Protein AF-A0A9P8Z551-F1 (afdb_monomer_lite)

Radius of gyration: 15.58 Å; chains: 1; bounding box: 35×30×47 Å

Sequence (117 aa):
MSLGVDARTSFITFWLPAMYWHKHVALRFLSQAPLSVSPSPDVVTRTFMIFRGIPDSETSQWTRRSDPEEWKDAVGVDTARAADPKLFRVLEWGGMEVTACHVRARITAVVARLLVA

pLDDT: mean 72.1, std 15.17, range [28.22, 87.56]

Secondary structure (DSSP, 8-state):
-PPPHHHHHHIIIIIHHHHHT-SEEEEEEEEPPPP--SSPPSEEEEEEEEEEEE-GGGGGGSPPPS-TTTHHHHHT--HHHHH-TTS-EEEEEEEEE---TT--S----EEE-----

Structure (mmCIF, N/CA/C/O backbone):
data_AF-A0A9P8Z551-F1
#
_entry.id   AF-A0A9P8Z551-F1
#
loop_
_atom_site.group_PDB
_atom_site.id
_atom_site.type_symbol
_atom_site.label_atom_id
_atom_site.label_alt_id
_atom_site.label_comp_id
_atom_site.label_asym_id
_atom_site.label_entity_id
_atom_site.label_seq_id
_atom_site.pdbx_PDB_ins_code
_atom_site.Cartn_x
_atom_site.Cartn_y
_atom_site.Cartn_z
_atom_site.occupancy
_atom_site.B_iso_or_equiv
_atom_site.auth_seq_id
_atom_site.auth_comp_id
_atom_site.auth_asym_id
_atom_site.auth_atom_id
_atom_site.pdbx_PDB_model_num
ATOM 1 N N . MET A 1 1 ? -13.450 3.557 2.412 1.00 47.62 1 MET A N 1
ATOM 2 C CA . MET A 1 1 ? -12.380 3.718 3.417 1.00 47.62 1 MET A CA 1
ATOM 3 C C . MET A 1 1 ? -11.151 4.253 2.695 1.00 47.62 1 MET A C 1
ATOM 5 O O . MET A 1 1 ? -10.615 3.530 1.867 1.00 47.62 1 MET A O 1
ATOM 9 N N . SER A 1 2 ? -10.787 5.528 2.869 1.00 54.34 2 SER A N 1
ATOM 10 C CA . SER A 1 2 ? -9.564 6.057 2.247 1.00 54.34 2 SER A CA 1
ATOM 11 C C . SER A 1 2 ? -8.352 5.693 3.104 1.00 54.34 2 SER A C 1
ATOM 13 O O . SER A 1 2 ? -8.472 5.513 4.316 1.00 54.34 2 SER A O 1
ATOM 15 N N . LEU A 1 3 ? -7.194 5.543 2.463 1.00 60.69 3 LEU A N 1
ATOM 16 C CA . LEU A 1 3 ? -5.921 5.334 3.141 1.00 60.69 3 LEU A CA 1
ATOM 17 C C . LEU A 1 3 ? -5.725 6.455 4.185 1.00 60.69 3 LEU A C 1
ATOM 19 O O . LEU A 1 3 ? -5.936 7.632 3.870 1.00 60.69 3 LEU A O 1
ATOM 23 N N . GLY A 1 4 ? -5.383 6.102 5.431 1.00 66.50 4 GLY A N 1
ATOM 24 C CA . GLY A 1 4 ? -5.185 7.077 6.514 1.00 66.50 4 GLY A CA 1
ATOM 25 C C . GLY A 1 4 ? -4.222 8.199 6.101 1.00 66.50 4 GLY A C 1
ATOM 26 O O . GLY A 1 4 ? -3.392 8.005 5.212 1.00 66.50 4 GLY A O 1
ATOM 27 N N . VAL A 1 5 ? -4.349 9.392 6.695 1.00 72.75 5 VAL A N 1
ATOM 28 C CA . VAL A 1 5 ? -3.516 10.564 6.335 1.00 72.75 5 VAL A CA 1
ATOM 29 C C . VAL A 1 5 ? -2.024 10.223 6.387 1.00 72.75 5 VAL A C 1
ATOM 31 O O . VAL A 1 5 ? -1.305 10.558 5.447 1.00 72.75 5 VAL A O 1
ATOM 34 N N . ASP A 1 6 ? -1.591 9.470 7.397 1.00 69.12 6 ASP A N 1
ATOM 35 C CA . ASP A 1 6 ? -0.196 9.044 7.527 1.00 69.12 6 ASP A CA 1
ATOM 36 C C . ASP A 1 6 ? 0.220 8.098 6.407 1.00 69.12 6 ASP A C 1
ATOM 38 O O . ASP A 1 6 ? 1.223 8.338 5.753 1.00 69.12 6 ASP A O 1
ATOM 42 N N . ALA A 1 7 ? -0.581 7.082 6.089 1.00 69.81 7 ALA A N 1
ATOM 43 C CA . ALA A 1 7 ? -0.242 6.133 5.033 1.00 69.81 7 ALA A CA 1
ATOM 44 C C . ALA A 1 7 ? -0.248 6.774 3.628 1.00 69.81 7 ALA A C 1
ATOM 46 O O . ALA A 1 7 ? 0.593 6.430 2.796 1.00 69.81 7 ALA A O 1
ATOM 47 N N . ARG A 1 8 ? -1.124 7.760 3.369 1.00 74.81 8 ARG A N 1
ATOM 48 C CA . ARG A 1 8 ? -1.066 8.588 2.147 1.00 74.81 8 ARG A CA 1
ATOM 49 C C . ARG A 1 8 ? 0.199 9.433 2.104 1.00 74.81 8 ARG A C 1
ATOM 51 O O . ARG A 1 8 ? 0.877 9.454 1.082 1.00 74.81 8 ARG A O 1
ATOM 58 N N . THR A 1 9 ? 0.521 10.093 3.212 1.00 77.88 9 THR A N 1
ATOM 59 C CA . THR A 1 9 ? 1.726 10.919 3.334 1.00 77.88 9 THR A CA 1
ATOM 60 C C . THR A 1 9 ? 2.982 10.071 3.155 1.00 77.88 9 THR A C 1
ATOM 62 O O . THR A 1 9 ? 3.828 10.412 2.341 1.00 77.88 9 THR A O 1
ATOM 65 N N . SER A 1 10 ? 3.084 8.917 3.817 1.00 73.62 10 SER A N 1
ATOM 66 C CA . SER A 1 10 ? 4.204 7.986 3.660 1.00 73.62 10 SER A CA 1
ATOM 67 C C . SER A 1 10 ? 4.335 7.485 2.224 1.00 73.62 10 SER A C 1
ATOM 69 O O . SER A 1 10 ? 5.449 7.405 1.710 1.00 73.62 10 SER A O 1
ATOM 71 N N . PHE A 1 11 ? 3.215 7.207 1.550 1.00 78.62 11 PHE A N 1
ATOM 72 C CA . PHE A 1 11 ? 3.235 6.809 0.145 1.00 78.62 11 PHE A CA 1
ATOM 73 C C . PHE A 1 11 ? 3.804 7.895 -0.762 1.00 78.62 11 PHE A C 1
ATOM 75 O O . PHE A 1 11 ? 4.713 7.620 -1.545 1.00 78.62 11 PHE A O 1
ATOM 82 N N . ILE A 1 12 ? 3.309 9.123 -0.621 1.00 80.56 12 ILE A N 1
ATOM 83 C CA . ILE A 1 12 ? 3.747 10.271 -1.421 1.00 80.56 12 ILE A CA 1
ATOM 84 C C . ILE A 1 12 ? 5.209 10.626 -1.124 1.00 80.56 12 ILE A C 1
ATOM 86 O O . ILE A 1 12 ? 5.956 10.942 -2.043 1.00 80.56 12 ILE A O 1
ATOM 90 N N . THR A 1 13 ? 5.628 10.560 0.138 1.00 81.19 13 THR A N 1
ATOM 91 C CA . THR A 1 13 ? 6.962 11.003 0.558 1.00 81.19 13 THR A CA 1
ATOM 92 C C . THR A 1 13 ? 8.049 9.980 0.246 1.00 81.19 13 THR A C 1
ATOM 94 O O . THR A 1 13 ? 9.126 10.364 -0.199 1.00 81.19 13 THR A O 1
ATOM 97 N N . PHE A 1 14 ? 7.802 8.686 0.477 1.00 80.88 14 PHE A N 1
ATOM 98 C CA . PHE A 1 14 ? 8.875 7.684 0.457 1.00 80.88 14 PHE A CA 1
ATOM 99 C C . PHE A 1 14 ? 8.850 6.766 -0.762 1.00 80.88 14 PHE A C 1
ATOM 101 O O . PHE A 1 14 ? 9.910 6.413 -1.270 1.00 80.88 14 PHE A O 1
ATOM 108 N N . TRP A 1 15 ? 7.672 6.371 -1.250 1.00 83.81 15 TRP A N 1
ATOM 109 C CA . TRP A 1 15 ? 7.589 5.367 -2.319 1.00 83.81 15 TRP A CA 1
ATOM 110 C C . TRP A 1 15 ? 7.322 5.980 -3.687 1.00 83.81 15 TRP A C 1
ATOM 112 O O . TRP A 1 15 ? 7.908 5.539 -4.673 1.00 83.81 15 TRP A O 1
ATOM 122 N N . LEU A 1 16 ? 6.495 7.023 -3.755 1.00 84.44 16 LEU A N 1
ATOM 123 C CA . LEU A 1 16 ? 6.188 7.707 -5.007 1.00 84.44 16 LEU A CA 1
ATOM 124 C C . LEU A 1 16 ? 7.447 8.240 -5.721 1.00 84.44 16 LEU A C 1
ATOM 126 O O . LEU A 1 16 ? 7.556 8.000 -6.924 1.00 84.44 16 LEU A O 1
ATOM 130 N N . PRO A 1 17 ? 8.431 8.870 -5.040 1.00 86.06 17 PRO A N 1
ATOM 131 C CA . PRO A 1 17 ? 9.639 9.342 -5.712 1.00 86.06 17 PRO A CA 1
ATOM 132 C C . PRO A 1 17 ? 10.484 8.194 -6.271 1.00 86.06 17 PRO A C 1
ATOM 134 O O . PRO A 1 17 ? 11.048 8.334 -7.349 1.00 86.06 17 PRO A O 1
ATOM 137 N N . ALA A 1 18 ? 10.543 7.049 -5.583 1.00 82.94 18 ALA A N 1
ATOM 138 C CA . ALA A 1 18 ? 11.261 5.867 -6.063 1.00 82.94 18 ALA A CA 1
ATOM 139 C C . ALA A 1 18 ? 10.569 5.244 -7.289 1.00 82.94 18 ALA A C 1
ATOM 141 O O . ALA A 1 18 ? 11.218 4.901 -8.273 1.00 82.94 18 ALA A O 1
ATOM 142 N N . MET A 1 19 ? 9.234 5.168 -7.278 1.00 84.12 19 MET A N 1
ATOM 143 C CA . MET A 1 19 ? 8.449 4.674 -8.415 1.00 84.12 19 MET A CA 1
ATOM 144 C C . MET A 1 19 ? 8.514 5.597 -9.635 1.00 84.12 19 MET A C 1
ATOM 146 O O . MET A 1 19 ? 8.462 5.112 -10.763 1.00 84.12 19 MET A O 1
ATOM 150 N N . TYR A 1 20 ? 8.630 6.910 -9.419 1.00 83.88 20 TYR A N 1
ATOM 151 C CA . TYR A 1 20 ? 8.621 7.921 -10.479 1.00 83.88 20 TYR A CA 1
ATOM 152 C C . TYR A 1 20 ? 9.723 7.711 -11.528 1.00 83.88 20 TYR A C 1
ATOM 154 O O . TYR A 1 20 ? 9.520 7.990 -12.708 1.00 83.88 20 TYR A O 1
ATOM 162 N N . TRP A 1 21 ? 10.874 7.168 -11.126 1.00 81.56 21 TRP A N 1
ATOM 163 C CA . TRP A 1 21 ? 11.999 6.916 -12.031 1.00 81.56 21 TRP A CA 1
ATOM 164 C C . TRP A 1 21 ? 11.783 5.738 -12.987 1.00 81.56 21 TRP A C 1
ATOM 166 O O . TRP A 1 21 ? 12.575 5.533 -13.908 1.00 81.56 21 TRP A O 1
ATOM 176 N N . HIS A 1 22 ? 10.716 4.961 -12.802 1.00 81.19 22 HIS A N 1
ATOM 177 C CA . HIS A 1 22 ? 10.441 3.773 -13.593 1.00 81.19 22 HIS A CA 1
ATOM 178 C C . HIS A 1 22 ? 9.228 3.972 -14.499 1.00 81.19 22 HIS A C 1
ATOM 180 O O . HIS A 1 22 ? 8.121 4.262 -14.054 1.00 81.19 22 HIS A O 1
ATOM 186 N N . LYS A 1 23 ? 9.417 3.715 -15.796 1.00 82.75 23 LYS A N 1
ATOM 187 C CA . LYS A 1 23 ? 8.332 3.743 -16.789 1.00 82.75 23 LYS A CA 1
ATOM 188 C C . LYS A 1 23 ? 7.243 2.705 -16.496 1.00 82.75 23 LYS A C 1
ATOM 190 O O . LYS A 1 23 ? 6.060 2.953 -16.735 1.00 82.75 23 LYS A O 1
ATOM 195 N N . HIS A 1 24 ? 7.651 1.554 -15.972 1.00 81.50 24 HIS A N 1
ATOM 196 C CA . HIS A 1 24 ? 6.770 0.481 -15.546 1.00 81.50 24 HIS A CA 1
ATOM 197 C C . HIS A 1 24 ? 7.172 0.038 -14.140 1.00 81.50 24 HIS A C 1
ATOM 199 O O . HIS A 1 24 ? 8.342 -0.242 -13.879 1.00 81.50 24 HIS A O 1
ATOM 205 N N . VAL A 1 25 ? 6.193 -0.046 -13.241 1.00 84.19 25 VAL A N 1
ATOM 206 C CA . VAL A 1 25 ? 6.383 -0.520 -11.867 1.00 84.19 25 VAL A CA 1
ATOM 207 C C . VAL A 1 25 ? 5.519 -1.750 -11.658 1.00 84.19 25 VAL A C 1
ATOM 209 O O . VAL A 1 25 ? 4.331 -1.740 -11.977 1.00 84.19 25 VAL A O 1
ATOM 212 N N . ALA A 1 26 ? 6.127 -2.797 -11.116 1.00 83.56 26 ALA A N 1
ATOM 213 C CA . ALA A 1 26 ? 5.442 -3.980 -10.632 1.00 83.56 26 ALA A CA 1
ATOM 214 C C . ALA A 1 26 ? 5.191 -3.839 -9.129 1.00 83.56 26 ALA A C 1
ATOM 216 O O . ALA A 1 26 ? 6.140 -3.685 -8.361 1.00 83.56 26 ALA A O 1
ATOM 217 N N . LEU A 1 27 ? 3.927 -3.923 -8.713 1.00 83.00 27 LEU A N 1
ATOM 218 C CA . LEU A 1 27 ? 3.522 -3.874 -7.303 1.00 83.00 27 LEU A CA 1
ATOM 219 C C . LEU A 1 27 ? 3.006 -5.232 -6.836 1.00 83.00 27 LEU A C 1
ATOM 221 O O . LEU A 1 27 ? 2.289 -5.908 -7.575 1.00 83.00 27 LEU A O 1
ATOM 225 N N . ARG A 1 28 ? 3.302 -5.596 -5.587 1.00 81.31 28 ARG A N 1
ATOM 226 C CA . ARG A 1 28 ? 2.676 -6.734 -4.912 1.00 81.31 28 ARG A CA 1
ATOM 227 C C . ARG A 1 28 ? 2.394 -6.412 -3.453 1.00 81.31 28 ARG A C 1
ATOM 229 O O . ARG A 1 28 ? 3.279 -5.977 -2.722 1.00 81.31 28 ARG A O 1
ATOM 236 N N . PHE A 1 29 ? 1.179 -6.728 -3.029 1.00 82.62 29 PHE A N 1
ATOM 237 C CA . PHE A 1 29 ? 0.788 -6.698 -1.629 1.00 82.62 29 PHE A CA 1
ATOM 238 C C . PHE A 1 29 ? 1.049 -8.057 -0.980 1.00 82.62 29 PHE A C 1
ATOM 240 O O . PHE A 1 29 ? 0.806 -9.106 -1.584 1.00 82.62 29 PHE A O 1
ATOM 247 N N . LEU A 1 30 ? 1.601 -8.034 0.228 1.00 77.19 30 LEU A N 1
ATOM 248 C CA . LEU A 1 30 ? 1.898 -9.216 1.023 1.00 77.19 30 LEU A CA 1
ATOM 249 C C . LEU A 1 30 ? 0.928 -9.289 2.202 1.00 77.19 30 LEU A C 1
ATOM 251 O O . LEU A 1 30 ? 0.782 -8.320 2.947 1.00 77.19 30 LEU A O 1
ATOM 255 N N . SER A 1 31 ? 0.319 -10.458 2.396 1.00 71.50 31 SER A N 1
ATOM 256 C CA . SER A 1 31 ? -0.364 -10.797 3.643 1.00 71.50 31 SER A CA 1
ATOM 257 C C . SER A 1 31 ? 0.685 -10.961 4.743 1.00 71.50 31 SER A C 1
ATOM 259 O O . SER A 1 31 ? 1.595 -11.785 4.609 1.00 71.50 31 SER A O 1
ATOM 261 N N . GLN A 1 32 ? 0.590 -10.186 5.819 1.00 67.81 32 GLN A N 1
ATOM 262 C CA . GLN A 1 32 ? 1.515 -10.293 6.947 1.00 67.81 32 GLN A CA 1
ATOM 263 C C . GLN A 1 32 ? 0.952 -11.170 8.075 1.00 67.81 32 GLN A C 1
ATOM 265 O O . GLN A 1 32 ? -0.251 -11.403 8.162 1.00 67.81 32 GLN A O 1
ATOM 270 N N . ALA A 1 33 ? 1.842 -11.664 8.941 1.00 66.19 33 ALA A N 1
ATOM 271 C CA . ALA A 1 33 ? 1.482 -12.480 10.099 1.00 66.19 33 ALA A CA 1
ATOM 272 C C . ALA A 1 33 ? 0.678 -11.680 11.154 1.00 66.19 33 ALA A C 1
ATOM 274 O O . ALA A 1 33 ? 0.813 -10.447 11.211 1.00 66.19 33 ALA A O 1
ATOM 275 N N . PRO A 1 34 ? -0.120 -12.361 12.007 1.00 65.12 34 PRO A N 1
ATOM 276 C CA . PRO A 1 34 ? -0.939 -11.719 13.033 1.00 65.12 34 PRO A CA 1
ATOM 277 C C . PRO A 1 34 ? -0.099 -10.848 13.973 1.00 65.12 34 PRO A C 1
ATOM 279 O O . PRO A 1 34 ? 0.958 -11.266 14.445 1.00 65.12 34 PRO A O 1
ATOM 282 N N . LEU A 1 35 ? -0.575 -9.636 14.254 1.00 67.38 35 LEU A N 1
ATOM 283 C CA . LEU A 1 35 ? 0.033 -8.736 15.229 1.00 67.38 35 LEU A CA 1
ATOM 284 C C . LEU A 1 35 ? -0.645 -8.926 16.590 1.00 67.38 35 LEU A C 1
ATOM 286 O O . LEU A 1 35 ? -1.865 -8.825 16.684 1.00 67.38 35 LEU A O 1
ATOM 290 N N . SER A 1 36 ? 0.143 -9.157 17.640 1.00 68.44 36 SER A N 1
ATOM 291 C CA . SER A 1 36 ? -0.347 -9.194 19.021 1.00 68.44 36 SER A CA 1
ATOM 292 C C . SER A 1 36 ? -0.043 -7.860 19.702 1.00 68.44 36 SER A C 1
ATOM 294 O O . SER A 1 36 ? 1.107 -7.590 20.040 1.00 68.44 36 SER A O 1
ATOM 296 N N . VAL A 1 37 ? -1.065 -7.024 19.895 1.00 72.44 37 VAL A N 1
ATOM 297 C CA . VAL A 1 37 ? -0.984 -5.758 20.650 1.00 72.44 37 VAL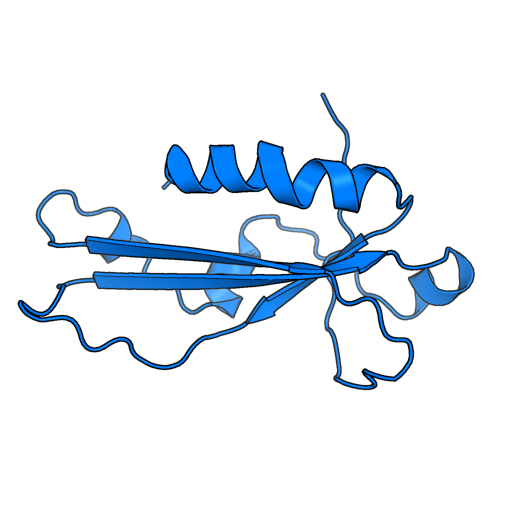 A CA 1
ATOM 298 C C . VAL A 1 37 ? -1.829 -5.891 21.918 1.00 72.44 37 VAL A C 1
ATOM 300 O O . VAL A 1 37 ? -2.844 -6.582 21.897 1.00 72.44 37 VAL A O 1
ATOM 303 N N . SER A 1 38 ? -1.415 -5.258 23.021 1.00 76.88 38 SER A N 1
ATOM 304 C CA . SER A 1 38 ? -2.205 -5.170 24.256 1.00 76.88 38 SER A CA 1
ATOM 305 C C . SER A 1 38 ? -2.497 -3.700 24.590 1.00 76.88 38 SER A C 1
ATOM 307 O O . SER A 1 38 ? -1.543 -2.922 24.663 1.00 76.88 38 SER A O 1
ATOM 309 N N . PRO A 1 39 ? -3.769 -3.302 24.798 1.00 80.62 39 PRO A N 1
ATOM 310 C CA . PRO A 1 39 ? -4.981 -4.122 24.673 1.00 80.62 39 PRO A CA 1
ATOM 311 C C . PRO A 1 39 ? -5.212 -4.610 23.232 1.00 80.62 39 PRO A C 1
ATOM 313 O O . PRO A 1 39 ? -4.747 -3.984 22.280 1.00 80.62 39 PRO A O 1
ATOM 316 N N . SER A 1 40 ? -5.901 -5.748 23.081 1.00 83.69 40 SER A N 1
ATOM 317 C CA . SER A 1 40 ? -6.130 -6.349 21.761 1.00 83.69 40 SER A CA 1
ATOM 318 C C . SER A 1 40 ? -7.031 -5.452 20.914 1.00 83.69 40 SER A C 1
ATOM 320 O O . SER A 1 40 ? -8.127 -5.115 21.363 1.00 83.69 40 SER A O 1
ATOM 322 N N . PRO A 1 41 ? -6.617 -5.082 19.693 1.00 83.44 41 PRO A N 1
ATOM 323 C CA . PRO A 1 41 ? -7.476 -4.369 18.764 1.00 83.44 41 PRO A CA 1
ATOM 324 C C . PRO A 1 41 ? -8.607 -5.260 18.260 1.00 83.44 41 PRO A C 1
ATOM 326 O O . PRO A 1 41 ? -8.437 -6.467 18.077 1.00 83.44 41 PRO A O 1
ATOM 329 N N . ASP A 1 42 ? -9.751 -4.641 17.985 1.00 84.62 42 ASP A N 1
ATOM 330 C CA . ASP A 1 42 ? -10.899 -5.304 17.373 1.00 84.62 42 ASP A CA 1
ATOM 331 C C . ASP A 1 42 ? -10.616 -5.634 15.904 1.00 84.62 42 ASP A C 1
ATOM 333 O O . ASP A 1 42 ? -11.065 -6.661 15.388 1.00 84.62 42 ASP A O 1
ATOM 337 N N . VAL A 1 43 ? -9.876 -4.754 15.219 1.00 83.44 43 VAL A N 1
ATOM 338 C CA . VAL A 1 43 ? -9.538 -4.885 13.798 1.00 83.44 43 VAL A CA 1
ATOM 339 C C . VAL A 1 43 ? -8.081 -4.506 13.576 1.00 83.44 43 VAL A C 1
ATOM 341 O O . VAL A 1 43 ? -7.659 -3.396 13.903 1.00 83.4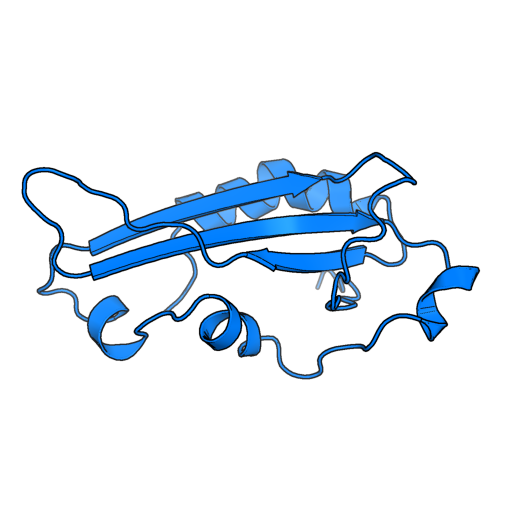4 43 VAL A 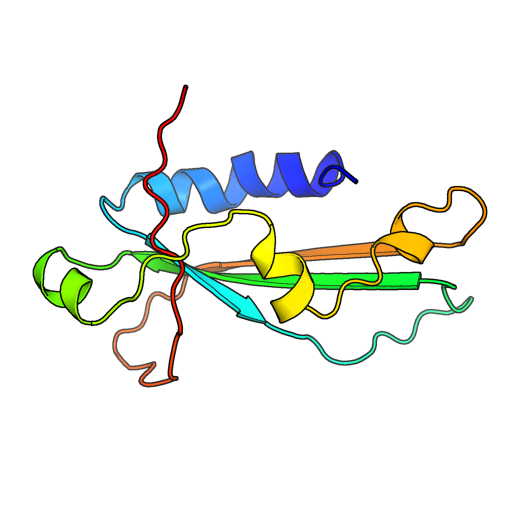O 1
ATOM 344 N N . VAL A 1 44 ? -7.328 -5.408 12.950 1.00 82.19 44 VAL A N 1
ATOM 345 C CA . VAL A 1 44 ? -5.971 -5.141 12.467 1.00 82.19 44 VAL A CA 1
ATOM 346 C C . VAL A 1 44 ? -5.988 -5.194 10.950 1.00 82.19 44 VAL A C 1
ATOM 348 O O . VAL A 1 44 ? -6.336 -6.212 10.363 1.00 82.19 44 VAL A O 1
ATOM 351 N N . THR A 1 45 ? -5.608 -4.095 10.307 1.00 81.25 45 THR A N 1
ATOM 352 C CA . THR A 1 45 ? -5.359 -4.047 8.866 1.00 81.25 45 THR A CA 1
ATOM 353 C C . THR A 1 45 ? -3.883 -3.781 8.653 1.00 81.25 45 THR A C 1
ATOM 355 O O . THR A 1 45 ? -3.378 -2.730 9.038 1.00 81.25 45 THR A O 1
ATOM 358 N N . ARG A 1 46 ? -3.180 -4.734 8.048 1.00 80.06 46 ARG A N 1
ATOM 359 C CA . ARG A 1 46 ? -1.733 -4.663 7.877 1.00 80.06 46 ARG A CA 1
ATOM 360 C C . ARG A 1 46 ? -1.383 -4.909 6.427 1.00 80.06 46 ARG A C 1
ATOM 362 O O . ARG A 1 46 ? -1.530 -6.017 5.926 1.00 80.06 46 ARG A O 1
ATOM 369 N N . THR A 1 47 ? -0.948 -3.850 5.761 1.00 79.31 47 THR A N 1
ATOM 370 C CA . THR A 1 47 ? -0.640 -3.882 4.336 1.00 79.31 47 THR A CA 1
ATOM 371 C C . THR A 1 47 ? 0.839 -3.628 4.132 1.00 79.31 47 THR A C 1
ATOM 373 O O . THR A 1 47 ? 1.358 -2.589 4.535 1.00 79.31 47 THR A O 1
ATOM 376 N N . PHE A 1 48 ? 1.513 -4.568 3.473 1.00 83.50 48 PHE A N 1
ATOM 377 C CA . PHE A 1 48 ? 2.904 -4.396 3.083 1.00 83.50 48 PHE A CA 1
ATOM 378 C C . PHE A 1 48 ? 3.045 -4.503 1.572 1.00 83.50 48 PHE A C 1
ATOM 380 O O . PHE A 1 48 ? 2.689 -5.518 0.974 1.00 83.50 48 PHE A O 1
ATOM 387 N N . MET A 1 49 ? 3.556 -3.442 0.960 1.00 85.06 49 MET A N 1
ATOM 388 C CA . MET A 1 49 ? 3.703 -3.320 -0.482 1.00 85.06 49 MET A CA 1
ATOM 389 C C . MET A 1 49 ? 5.169 -3.469 -0.875 1.00 85.06 49 MET A C 1
ATOM 391 O O . MET A 1 49 ? 6.005 -2.647 -0.517 1.00 85.06 49 MET A O 1
ATOM 395 N N . ILE A 1 50 ? 5.488 -4.474 -1.678 1.00 86.50 50 ILE A N 1
ATOM 396 C CA . ILE A 1 50 ? 6.776 -4.510 -2.370 1.00 86.50 50 ILE A CA 1
ATOM 397 C C . ILE A 1 50 ? 6.612 -3.981 -3.786 1.00 86.50 50 ILE A C 1
ATOM 399 O O . ILE A 1 50 ? 5.589 -4.227 -4.436 1.00 86.50 50 ILE A O 1
ATOM 403 N N . PHE A 1 51 ? 7.622 -3.268 -4.269 1.00 86.88 51 PHE A N 1
ATOM 404 C CA . PHE A 1 51 ? 7.623 -2.748 -5.627 1.00 86.88 51 PHE A CA 1
ATOM 405 C C . PHE A 1 51 ? 8.983 -2.885 -6.297 1.00 86.88 51 PHE A C 1
ATOM 407 O O . PHE A 1 51 ? 10.015 -2.920 -5.629 1.00 86.88 51 PHE A O 1
ATOM 414 N N . ARG A 1 52 ? 8.977 -2.972 -7.629 1.00 86.31 52 ARG A N 1
ATOM 415 C CA . ARG A 1 52 ? 10.191 -2.862 -8.443 1.00 86.31 52 ARG A CA 1
ATOM 416 C C . ARG A 1 52 ? 9.912 -2.159 -9.762 1.00 86.31 52 ARG A C 1
ATOM 418 O O . ARG A 1 52 ? 8.840 -2.345 -10.342 1.00 86.31 52 ARG A O 1
ATOM 425 N N . GLY A 1 53 ? 10.902 -1.434 -10.270 1.00 84.44 53 GLY A N 1
ATOM 426 C CA . GLY A 1 53 ? 10.932 -1.045 -11.674 1.00 84.44 53 GLY A CA 1
ATOM 427 C C . GLY A 1 53 ? 11.086 -2.264 -12.581 1.00 84.44 53 GLY A C 1
ATOM 428 O O . GLY A 1 53 ? 11.876 -3.163 -12.290 1.00 84.44 53 GLY A O 1
ATOM 429 N N . ILE A 1 54 ? 10.331 -2.308 -13.677 1.00 84.69 54 ILE A N 1
ATOM 430 C CA . ILE A 1 54 ? 10.473 -3.337 -14.713 1.00 84.69 54 ILE A CA 1
ATOM 431 C C . ILE A 1 54 ? 10.872 -2.689 -16.046 1.00 84.69 54 ILE A C 1
ATOM 433 O O . ILE A 1 54 ? 10.339 -1.632 -16.393 1.00 84.69 54 ILE A O 1
ATOM 437 N N . PRO A 1 55 ? 11.815 -3.285 -16.796 1.00 83.25 55 PRO A N 1
ATOM 438 C CA . PRO A 1 55 ? 12.143 -2.823 -18.138 1.00 83.25 55 PRO A CA 1
ATOM 439 C C . PRO A 1 55 ? 11.027 -3.189 -19.128 1.00 83.25 55 PRO A C 1
ATOM 441 O O . PRO A 1 55 ? 10.314 -4.179 -18.947 1.00 83.25 55 PRO A O 1
ATOM 444 N N . ASP A 1 56 ? 10.921 -2.430 -20.222 1.00 83.75 56 ASP A N 1
ATOM 445 C CA . ASP A 1 56 ? 9.924 -2.654 -21.282 1.00 83.75 56 ASP A CA 1
ATOM 446 C C . ASP A 1 56 ? 9.929 -4.108 -21.791 1.00 83.75 56 ASP A C 1
ATOM 448 O O . ASP A 1 56 ? 8.866 -4.698 -21.985 1.00 83.75 56 ASP A O 1
ATOM 452 N N . SER A 1 57 ? 11.117 -4.708 -21.928 1.00 82.56 57 SER A N 1
ATOM 453 C CA . SER A 1 57 ? 11.322 -6.083 -22.403 1.00 82.56 57 SER A CA 1
ATOM 454 C C . SER A 1 57 ? 10.663 -7.152 -21.528 1.00 82.56 57 SER A C 1
ATOM 456 O O . SER A 1 57 ? 10.299 -8.213 -22.032 1.00 82.56 57 SER A O 1
ATOM 458 N N . GLU A 1 58 ? 10.493 -6.890 -20.232 1.00 78.94 58 GLU A N 1
ATOM 459 C CA . GLU A 1 58 ? 9.880 -7.837 -19.301 1.00 78.94 58 GLU A CA 1
ATOM 460 C C . GLU A 1 58 ? 8.372 -7.641 -19.172 1.00 78.94 58 GLU A C 1
ATOM 462 O O . GLU A 1 58 ? 7.703 -8.537 -18.672 1.00 78.94 58 GLU A O 1
ATOM 467 N N . THR A 1 59 ? 7.814 -6.524 -19.649 1.00 77.69 59 THR A N 1
ATOM 468 C CA . THR A 1 59 ? 6.405 -6.135 -19.431 1.00 77.69 59 THR A CA 1
ATOM 469 C C . THR A 1 59 ? 5.402 -7.209 -19.867 1.00 77.69 59 THR A C 1
ATOM 471 O O . THR A 1 59 ? 4.373 -7.376 -19.220 1.00 77.69 59 THR A O 1
ATOM 474 N N . SER A 1 60 ? 5.709 -7.987 -20.910 1.00 78.62 60 SER A N 1
ATOM 475 C CA . SER A 1 60 ? 4.860 -9.088 -21.396 1.00 78.62 60 SER A CA 1
ATOM 476 C C . SER A 1 60 ? 4.723 -10.260 -20.415 1.00 78.62 60 SER A C 1
ATOM 478 O O . SER A 1 60 ? 3.774 -11.033 -20.516 1.00 78.62 60 SER A O 1
ATOM 480 N N . GLN A 1 61 ? 5.643 -10.389 -19.456 1.00 77.75 61 GLN A N 1
ATOM 481 C CA . GLN A 1 61 ? 5.625 -11.421 -18.414 1.00 77.75 61 GLN A CA 1
ATOM 482 C C . GLN A 1 61 ? 4.732 -11.035 -17.226 1.00 77.75 61 GLN A C 1
ATOM 484 O O . GLN A 1 61 ? 4.544 -11.832 -16.306 1.00 77.75 61 GLN A O 1
ATOM 489 N N . TRP A 1 62 ? 4.181 -9.817 -17.234 1.00 73.44 62 TRP A N 1
ATOM 490 C CA . TRP A 1 62 ? 3.417 -9.248 -16.133 1.00 73.44 62 TRP A CA 1
ATOM 491 C C . TRP A 1 62 ? 1.977 -8.964 -16.552 1.00 73.44 62 TRP A C 1
ATOM 493 O O . TRP A 1 62 ? 1.707 -8.381 -17.600 1.00 73.44 62 TRP A O 1
ATOM 503 N N . THR A 1 63 ? 1.024 -9.347 -15.706 1.00 71.19 63 THR A N 1
ATOM 504 C CA . THR A 1 63 ? -0.396 -9.080 -15.949 1.00 71.19 63 THR A CA 1
ATOM 505 C C . THR A 1 63 ? -0.767 -7.718 -15.383 1.00 71.19 63 THR A C 1
ATOM 507 O O . THR A 1 63 ? -0.560 -7.446 -14.206 1.00 71.19 63 THR A O 1
ATOM 510 N N . ARG A 1 64 ? -1.364 -6.847 -16.195 1.00 69.31 64 ARG A N 1
ATOM 511 C CA . ARG A 1 64 ? -1.967 -5.622 -15.672 1.00 69.31 64 ARG A CA 1
ATOM 512 C C . ARG A 1 64 ? -3.268 -5.973 -14.955 1.00 69.31 64 ARG A C 1
ATOM 514 O O . ARG A 1 64 ? -4.169 -6.536 -15.566 1.00 69.31 64 ARG A O 1
ATOM 521 N N . ARG A 1 65 ? -3.369 -5.611 -13.679 1.00 66.69 65 ARG A N 1
ATOM 522 C CA . ARG A 1 65 ? -4.636 -5.648 -12.943 1.00 66.69 65 ARG A CA 1
ATOM 523 C C . ARG A 1 65 ? -5.472 -4.430 -13.332 1.00 66.69 65 ARG A C 1
ATOM 525 O O . ARG A 1 65 ? -4.934 -3.327 -13.448 1.00 66.69 65 ARG A O 1
ATOM 532 N N . SER A 1 66 ? -6.747 -4.658 -13.617 1.00 59.72 66 SER A N 1
ATOM 533 C CA . SER A 1 66 ? -7.679 -3.650 -14.132 1.00 59.72 66 SER A CA 1
ATOM 534 C C . SER A 1 66 ? -8.329 -2.823 -13.029 1.00 59.72 66 SER A C 1
ATOM 536 O O . SER A 1 66 ? -8.609 -1.650 -13.266 1.00 59.72 66 SER A O 1
ATOM 538 N N . ASP A 1 67 ? -8.535 -3.406 -11.847 1.00 71.25 67 ASP A N 1
ATOM 539 C CA . ASP A 1 67 ? -9.225 -2.750 -10.741 1.00 71.25 67 ASP A CA 1
ATOM 540 C C . ASP A 1 67 ? -8.241 -2.320 -9.627 1.00 71.25 67 ASP A C 1
ATOM 542 O O . ASP A 1 67 ? -7.553 -3.161 -9.035 1.00 71.25 67 ASP A O 1
ATOM 546 N N . PRO A 1 68 ? -8.152 -1.008 -9.325 1.00 66.31 68 PRO A N 1
ATOM 547 C CA . PRO A 1 68 ? -7.378 -0.472 -8.210 1.00 66.31 68 PRO A CA 1
ATOM 548 C C . PRO A 1 68 ? -7.830 -0.926 -6.817 1.00 66.31 68 PRO A C 1
ATOM 550 O O . PRO A 1 68 ? -7.114 -0.637 -5.863 1.00 66.31 68 PRO A O 1
ATOM 553 N N . GLU A 1 69 ? -8.986 -1.573 -6.652 1.00 69.19 69 GLU A N 1
ATOM 554 C CA . GLU A 1 69 ? -9.486 -2.032 -5.349 1.00 69.19 69 GLU A CA 1
ATOM 555 C C . GLU A 1 69 ? -9.073 -3.467 -4.982 1.00 69.19 69 GLU A C 1
ATOM 557 O O . GLU A 1 69 ? -9.094 -3.818 -3.800 1.00 69.19 69 GLU A O 1
ATOM 562 N N . GLU A 1 70 ? -8.609 -4.268 -5.947 1.00 70.19 70 GLU A N 1
ATOM 563 C CA . GLU A 1 70 ? -8.286 -5.699 -5.772 1.00 70.19 70 GLU A CA 1
ATOM 564 C C . GLU A 1 70 ? -7.183 -5.987 -4.733 1.00 70.19 70 GLU A C 1
ATOM 566 O O . GLU A 1 70 ? -7.012 -7.122 -4.281 1.00 70.19 70 GLU A O 1
ATOM 571 N N . TRP A 1 71 ? -6.410 -4.981 -4.315 1.00 72.81 71 TRP A N 1
ATOM 572 C CA . TRP A 1 71 ? -5.401 -5.161 -3.266 1.00 72.81 71 TRP A CA 1
ATOM 573 C C . TRP A 1 71 ? -6.011 -5.511 -1.906 1.00 72.81 71 TRP A C 1
ATOM 575 O O . TRP A 1 71 ? -5.349 -6.166 -1.100 1.00 72.81 71 TRP A O 1
ATOM 585 N N . LYS A 1 72 ? -7.259 -5.095 -1.646 1.00 73.62 72 LYS A N 1
ATOM 586 C CA . LYS A 1 72 ? -7.956 -5.367 -0.381 1.00 73.62 72 LYS A CA 1
ATOM 587 C C . LYS A 1 72 ? -8.140 -6.871 -0.185 1.00 73.62 72 LYS A C 1
ATOM 589 O O . LYS A 1 72 ? -7.866 -7.379 0.902 1.00 73.62 72 LYS A O 1
ATOM 594 N N . ASP A 1 73 ? -8.497 -7.576 -1.256 1.00 71.88 73 ASP A N 1
ATOM 595 C CA . ASP A 1 73 ? -8.669 -9.031 -1.256 1.00 71.88 73 ASP A CA 1
ATOM 596 C C . ASP A 1 73 ? -7.328 -9.751 -1.101 1.00 71.88 73 ASP A C 1
ATOM 598 O O . ASP A 1 73 ? -7.221 -10.725 -0.360 1.00 71.88 73 ASP A O 1
ATOM 602 N N . ALA A 1 74 ? -6.270 -9.237 -1.740 1.00 69.56 74 ALA A N 1
ATOM 603 C CA . ALA A 1 74 ? -4.926 -9.806 -1.632 1.00 69.56 74 ALA A CA 1
ATOM 604 C C . ALA A 1 74 ? -4.350 -9.741 -0.203 1.00 69.56 74 ALA A C 1
ATOM 606 O O . ALA A 1 74 ? -3.524 -10.575 0.168 1.00 69.56 74 ALA A O 1
ATOM 607 N N . VAL A 1 75 ? -4.767 -8.748 0.586 1.00 72.25 75 VAL A N 1
ATOM 608 C CA . VAL A 1 75 ? -4.326 -8.540 1.975 1.00 72.25 75 VAL A CA 1
ATOM 609 C C . VAL A 1 75 ? -5.317 -9.133 2.988 1.00 72.25 75 VAL A C 1
ATOM 611 O O . VAL A 1 75 ? -4.952 -9.344 4.142 1.00 72.25 75 VAL A O 1
ATOM 614 N N . GLY A 1 76 ? -6.547 -9.446 2.567 1.00 74.56 76 GLY A N 1
ATOM 615 C CA . GLY A 1 76 ? -7.604 -9.949 3.447 1.00 74.56 76 GLY A CA 1
ATOM 616 C C . GLY A 1 76 ? -8.196 -8.863 4.347 1.00 74.56 76 GLY A C 1
ATOM 617 O O . GLY A 1 76 ? -8.463 -9.107 5.522 1.00 74.56 76 GLY A O 1
ATOM 618 N N . VAL A 1 77 ? -8.358 -7.642 3.827 1.00 76.25 77 VAL A N 1
ATOM 619 C CA . VAL A 1 77 ? -8.901 -6.516 4.599 1.00 76.25 77 VAL A CA 1
ATOM 620 C C . VAL A 1 77 ? -10.399 -6.706 4.840 1.00 76.25 77 VAL A C 1
ATOM 622 O O . VAL A 1 77 ? -11.193 -6.678 3.901 1.00 76.25 77 VAL A O 1
ATOM 625 N N . ASP A 1 78 ? -10.809 -6.803 6.107 1.00 79.50 78 ASP A N 1
ATOM 626 C CA . ASP A 1 78 ? -12.222 -6.737 6.497 1.00 79.50 78 ASP A CA 1
ATOM 627 C C . ASP A 1 78 ? -12.726 -5.292 6.385 1.00 79.50 78 ASP A C 1
ATOM 629 O O . ASP A 1 78 ? -12.693 -4.508 7.334 1.00 79.50 78 ASP A O 1
ATOM 633 N N . THR A 1 79 ? -13.152 -4.918 5.180 1.00 78.06 79 THR A N 1
ATOM 634 C CA . THR A 1 79 ? -13.569 -3.546 4.856 1.00 78.06 79 THR A CA 1
ATOM 635 C C . THR A 1 79 ? -14.755 -3.055 5.685 1.00 78.06 79 THR A C 1
ATOM 637 O O . THR A 1 79 ? -14.829 -1.858 5.973 1.00 78.06 79 THR A O 1
ATOM 640 N N . ALA A 1 80 ? -15.654 -3.953 6.098 1.00 81.56 80 ALA A N 1
ATOM 641 C CA . ALA A 1 80 ? -16.837 -3.612 6.879 1.00 81.56 80 ALA A CA 1
ATOM 642 C C . ALA A 1 80 ? -16.451 -3.221 8.308 1.00 81.56 80 ALA A C 1
ATOM 644 O O . ALA A 1 80 ? -16.796 -2.130 8.766 1.00 81.56 80 ALA A O 1
ATOM 645 N N . ARG A 1 81 ? -15.669 -4.065 8.992 1.00 80.94 81 ARG A N 1
ATOM 646 C CA . ARG A 1 81 ? -15.212 -3.777 10.360 1.00 80.94 81 ARG A CA 1
ATOM 647 C C . ARG A 1 81 ? -14.165 -2.670 10.382 1.00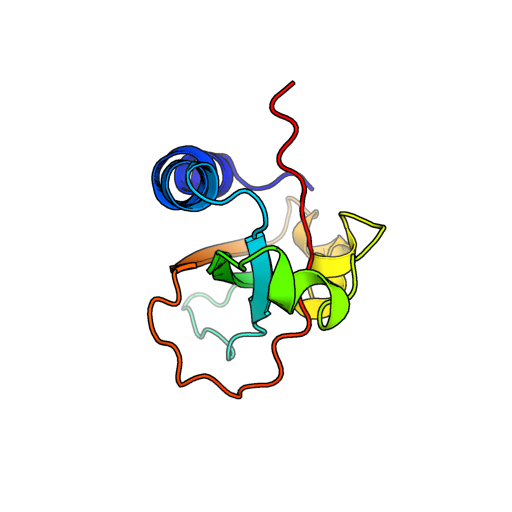 80.94 81 ARG A C 1
ATOM 649 O O . ARG A 1 81 ? -14.153 -1.847 11.292 1.00 80.94 81 ARG A O 1
ATOM 656 N N . ALA A 1 82 ? -13.315 -2.589 9.361 1.00 78.25 82 ALA A N 1
ATOM 657 C CA . ALA A 1 82 ? -12.336 -1.518 9.253 1.00 78.25 82 ALA A CA 1
ATOM 658 C C . ALA A 1 82 ? -13.023 -0.140 9.134 1.00 78.25 82 ALA A C 1
ATOM 660 O O . ALA A 1 82 ? -12.542 0.839 9.708 1.00 78.25 82 ALA A O 1
ATOM 661 N N . ALA A 1 83 ? -14.184 -0.043 8.480 1.00 78.25 83 ALA A N 1
ATOM 662 C CA . ALA A 1 83 ? -14.932 1.209 8.371 1.00 78.25 83 ALA A CA 1
ATOM 663 C C . ALA A 1 83 ? -15.687 1.619 9.653 1.00 78.25 83 ALA A C 1
ATOM 665 O O . ALA A 1 83 ? -16.043 2.793 9.770 1.00 78.25 83 ALA A O 1
ATOM 666 N N . ASP A 1 84 ? -15.900 0.713 10.612 1.00 82.31 84 ASP A N 1
ATOM 667 C CA . ASP A 1 84 ? -16.686 0.991 11.818 1.00 82.31 84 ASP A CA 1
ATOM 668 C C . ASP A 1 84 ? -15.935 1.938 12.782 1.00 82.31 84 ASP A C 1
ATOM 670 O O . ASP A 1 84 ? -14.864 1.589 13.292 1.00 82.31 84 ASP A O 1
ATOM 674 N N . PRO A 1 85 ? -16.458 3.150 13.057 1.00 79.94 85 PRO A N 1
ATOM 675 C CA . PRO A 1 85 ? -15.825 4.095 13.973 1.00 79.94 85 PRO A CA 1
ATOM 676 C C . PRO A 1 85 ? -15.881 3.667 15.446 1.00 79.94 85 PRO A C 1
ATOM 678 O O . PRO A 1 85 ? -15.188 4.273 16.259 1.00 79.94 85 PRO A O 1
ATOM 681 N N . LYS A 1 86 ? -16.689 2.663 15.804 1.00 87.56 86 LYS A N 1
ATOM 682 C CA . LYS A 1 86 ? -16.859 2.194 17.188 1.00 87.56 86 LYS A CA 1
ATOM 683 C C . LYS A 1 86 ? -15.795 1.190 17.630 1.00 87.56 86 LYS A C 1
ATOM 685 O O . LYS A 1 86 ? -15.709 0.902 18.819 1.00 87.56 86 LYS A O 1
ATOM 690 N N . LEU A 1 87 ? -15.020 0.648 16.693 1.00 85.25 87 LEU A N 1
ATOM 691 C CA . LEU A 1 87 ? -14.024 -0.386 16.955 1.00 85.25 87 LEU A CA 1
ATOM 692 C C . LEU A 1 87 ? -12.640 0.217 17.220 1.00 85.25 87 LEU A C 1
ATOM 694 O O . LEU A 1 87 ? -12.243 1.209 16.597 1.00 85.25 87 LEU A O 1
ATOM 698 N N . PHE A 1 88 ? -11.866 -0.425 18.095 1.00 84.44 88 PHE A N 1
ATOM 699 C CA . PHE A 1 88 ? -10.448 -0.140 18.257 1.00 84.44 88 PHE A CA 1
ATOM 700 C C . PHE A 1 88 ? -9.670 -0.752 17.084 1.00 84.44 88 PHE A C 1
ATOM 702 O O . PHE A 1 88 ? -9.532 -1.970 16.954 1.00 84.44 88 PHE A O 1
ATOM 709 N N . ARG A 1 89 ? -9.189 0.113 16.186 1.00 84.06 89 ARG A N 1
ATOM 710 C CA . ARG A 1 89 ? -8.580 -0.270 14.907 1.00 84.06 89 ARG A CA 1
ATOM 711 C C . ARG A 1 89 ? -7.093 0.046 14.895 1.00 84.06 89 ARG A C 1
ATOM 713 O O . ARG A 1 89 ? -6.691 1.149 15.259 1.00 84.06 89 ARG A O 1
ATOM 720 N N . VAL A 1 90 ? -6.302 -0.887 14.381 1.00 79.62 90 VAL A N 1
ATOM 721 C CA . VAL A 1 90 ? -4.878 -0.695 14.096 1.00 79.62 90 VAL A CA 1
ATOM 722 C C . VAL A 1 90 ? -4.664 -0.823 12.593 1.00 79.62 90 VAL A C 1
ATOM 724 O O . VAL A 1 90 ? -4.989 -1.852 11.998 1.00 79.62 90 VAL A O 1
ATOM 727 N N . LEU A 1 91 ? -4.126 0.233 11.983 1.00 79.25 91 LEU A N 1
ATOM 728 C CA . LEU A 1 91 ? -3.703 0.247 10.587 1.00 79.25 91 LEU A CA 1
ATOM 729 C C . LEU A 1 91 ? -2.181 0.321 10.545 1.00 79.25 91 LEU A C 1
ATOM 731 O O . LEU A 1 91 ? -1.599 1.316 10.970 1.00 79.25 91 LEU A O 1
ATOM 735 N N . GLU A 1 92 ? -1.553 -0.703 9.987 1.00 80.44 92 GLU A N 1
ATOM 736 C CA . GLU A 1 92 ? -0.135 -0.673 9.658 1.00 80.44 92 GLU A CA 1
ATOM 737 C C . GLU A 1 92 ? 0.032 -0.681 8.142 1.00 80.44 92 GLU A C 1
ATOM 739 O O . GLU A 1 92 ? -0.561 -1.499 7.430 1.00 80.44 92 GLU A O 1
ATOM 744 N N . TRP A 1 93 ? 0.843 0.250 7.651 1.00 80.44 93 TRP A N 1
ATOM 745 C CA . TRP A 1 93 ? 1.127 0.390 6.237 1.00 80.44 93 TRP A CA 1
ATOM 746 C C . TRP A 1 93 ? 2.631 0.537 6.027 1.00 80.44 93 TRP A C 1
ATOM 748 O O . TRP A 1 93 ? 3.257 1.445 6.573 1.00 80.44 93 TRP A O 1
ATOM 758 N N . GLY A 1 94 ? 3.207 -0.351 5.224 1.00 83.88 94 GLY A N 1
ATOM 759 C CA . GLY A 1 94 ? 4.630 -0.354 4.914 1.00 83.88 94 GLY A CA 1
ATOM 760 C C . GLY A 1 94 ? 4.891 -0.658 3.449 1.00 83.88 94 GLY A C 1
ATOM 761 O O . GLY A 1 94 ? 4.054 -1.233 2.749 1.00 83.88 94 GLY A O 1
ATOM 762 N N . GLY A 1 95 ? 6.079 -0.294 2.981 1.00 85.62 95 GLY A N 1
ATOM 763 C CA . GLY A 1 95 ? 6.496 -0.629 1.634 1.00 85.62 95 GLY A CA 1
ATOM 764 C C . GLY A 1 95 ? 8.002 -0.631 1.449 1.00 85.62 95 GLY A C 1
ATOM 765 O O . GLY A 1 95 ? 8.727 0.050 2.175 1.00 85.62 95 GLY A O 1
ATOM 766 N N . MET A 1 96 ? 8.463 -1.428 0.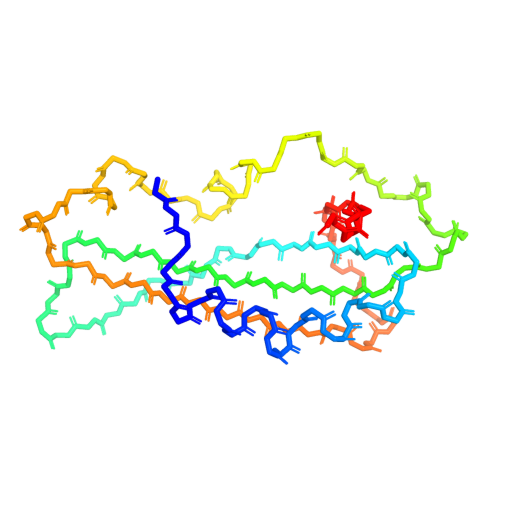488 1.00 87.00 96 MET A N 1
ATOM 767 C CA . MET A 1 96 ? 9.883 -1.652 0.233 1.00 87.00 96 MET A CA 1
ATOM 768 C C . MET A 1 96 ? 10.166 -1.842 -1.258 1.00 87.00 96 MET A C 1
ATOM 770 O O . MET A 1 96 ? 9.483 -2.608 -1.943 1.00 87.00 96 MET A O 1
ATOM 774 N N . GLU A 1 97 ? 11.204 -1.164 -1.740 1.00 86.81 97 GLU A N 1
ATOM 775 C CA . GLU A 1 97 ? 11.741 -1.368 -3.083 1.00 86.81 97 GLU A CA 1
ATOM 776 C C . GLU A 1 97 ? 12.595 -2.641 -3.128 1.00 86.81 97 GLU A C 1
ATOM 778 O O . GLU A 1 97 ? 13.425 -2.885 -2.250 1.00 86.81 97 GLU A O 1
ATOM 783 N N . VAL A 1 98 ? 12.410 -3.459 -4.162 1.00 84.75 98 VAL A N 1
ATOM 784 C CA . VAL A 1 98 ? 13.222 -4.654 -4.406 1.00 84.75 98 VAL A CA 1
ATOM 785 C C . VAL A 1 98 ? 14.293 -4.330 -5.447 1.00 84.75 98 VAL A C 1
ATOM 787 O O . VAL A 1 98 ? 14.005 -4.276 -6.640 1.00 84.75 98 VAL A O 1
ATOM 790 N N . THR A 1 99 ? 15.540 -4.172 -4.999 1.00 72.38 99 THR A N 1
ATOM 791 C CA . THR A 1 99 ? 16.685 -3.782 -5.846 1.00 72.38 99 THR A CA 1
ATOM 792 C C . THR A 1 99 ? 17.431 -4.962 -6.493 1.00 72.38 99 THR A C 1
ATOM 794 O O . THR A 1 99 ? 18.294 -4.752 -7.343 1.00 72.38 99 THR A O 1
ATOM 797 N N . ALA A 1 100 ? 17.119 -6.217 -6.133 1.00 59.22 100 ALA A N 1
ATOM 798 C CA . ALA A 1 100 ? 17.885 -7.393 -6.564 1.00 59.22 100 ALA A CA 1
ATOM 799 C C . ALA A 1 100 ? 17.221 -8.222 -7.687 1.00 59.22 100 ALA A C 1
ATOM 801 O O . ALA A 1 100 ? 16.088 -8.689 -7.566 1.00 59.22 100 ALA A O 1
ATOM 802 N N . CYS A 1 101 ? 18.012 -8.518 -8.727 1.00 45.72 101 CYS A N 1
ATOM 803 C CA . CYS A 1 101 ? 17.702 -9.367 -9.893 1.00 45.72 101 CYS A CA 1
ATOM 804 C C . CYS A 1 101 ? 17.328 -10.837 -9.553 1.00 45.72 101 CYS A C 1
ATOM 806 O O . CYS A 1 101 ? 16.701 -11.522 -10.356 1.00 45.72 101 CYS A O 1
ATOM 808 N N . HIS A 1 102 ? 17.640 -11.340 -8.351 1.00 42.44 102 HIS A N 1
ATOM 809 C CA . HIS A 1 102 ? 17.507 -12.771 -8.019 1.00 42.44 102 HIS A CA 1
ATOM 810 C C . HIS A 1 102 ? 16.186 -13.207 -7.368 1.00 42.44 102 HIS A C 1
ATOM 812 O O . HIS A 1 102 ? 16.012 -14.389 -7.061 1.00 42.44 102 HIS A O 1
ATOM 818 N N . VAL A 1 103 ? 15.213 -12.312 -7.191 1.00 44.47 103 VAL A N 1
ATOM 819 C CA . VAL A 1 103 ? 13.901 -12.711 -6.668 1.00 44.47 103 VAL A CA 1
ATOM 820 C C . VAL A 1 103 ? 13.066 -13.313 -7.805 1.00 44.47 103 VAL A C 1
ATOM 822 O O . VAL A 1 103 ? 12.172 -12.683 -8.358 1.00 44.47 103 VAL A O 1
ATOM 825 N N . ARG A 1 104 ? 13.319 -14.594 -8.111 1.00 40.88 104 ARG A N 1
ATOM 826 C CA . ARG A 1 104 ? 12.399 -15.501 -8.832 1.00 40.88 104 ARG A CA 1
ATOM 827 C C . ARG A 1 104 ? 11.151 -15.845 -7.999 1.00 40.88 104 ARG A C 1
ATOM 829 O O . ARG A 1 104 ? 10.462 -16.826 -8.280 1.00 40.88 104 ARG A O 1
ATOM 836 N N . ALA A 1 105 ? 10.840 -15.074 -6.955 1.00 39.62 105 ALA A N 1
ATOM 837 C CA . ALA A 1 105 ? 9.549 -15.204 -6.305 1.00 39.62 105 ALA A CA 1
ATOM 838 C C . ALA A 1 105 ? 8.505 -14.762 -7.327 1.00 39.62 105 ALA A C 1
ATOM 840 O O . ALA A 1 105 ? 8.640 -13.702 -7.926 1.00 39.62 105 ALA A O 1
ATOM 841 N N . ARG A 1 106 ? 7.496 -15.600 -7.553 1.00 41.22 106 ARG A N 1
ATOM 842 C CA . ARG A 1 106 ? 6.339 -15.326 -8.409 1.00 41.22 106 ARG A CA 1
ATOM 843 C C . ARG A 1 106 ? 5.664 -14.034 -7.948 1.00 41.22 106 ARG A C 1
ATOM 845 O O . ARG A 1 106 ? 4.792 -14.080 -7.085 1.00 41.22 106 ARG A O 1
ATOM 852 N N . ILE A 1 107 ? 6.133 -12.883 -8.417 1.00 43.09 107 ILE A N 1
ATOM 853 C CA . ILE A 1 107 ? 5.509 -11.588 -8.182 1.00 43.09 107 ILE A CA 1
ATOM 854 C C . ILE A 1 107 ? 4.378 -11.529 -9.208 1.00 43.09 107 ILE A C 1
ATOM 856 O O . ILE A 1 107 ? 4.612 -11.470 -10.408 1.00 43.09 107 ILE A O 1
ATOM 860 N N . THR A 1 108 ? 3.138 -11.620 -8.751 1.00 40.97 108 THR A N 1
ATOM 861 C CA . THR A 1 108 ? 1.977 -11.324 -9.592 1.00 40.97 108 THR A CA 1
ATOM 862 C C . THR A 1 108 ? 1.811 -9.808 -9.543 1.00 40.97 108 THR A C 1
ATOM 864 O O . THR A 1 108 ? 1.305 -9.293 -8.550 1.00 40.97 108 THR A O 1
ATOM 867 N N . ALA A 1 109 ? 2.367 -9.083 -10.518 1.00 43.19 109 ALA A N 1
ATOM 868 C CA . ALA A 1 109 ? 2.405 -7.621 -10.466 1.00 43.19 109 ALA A CA 1
ATOM 869 C C . ALA A 1 109 ? 1.060 -6.964 -10.761 1.00 43.19 109 ALA A C 1
ATOM 871 O O . ALA A 1 109 ? 0.254 -7.477 -11.528 1.00 43.19 109 ALA A O 1
ATOM 872 N N . VAL A 1 110 ? 0.888 -5.761 -10.221 1.00 45.97 110 VAL A N 1
ATOM 873 C CA . VAL A 1 110 ? 0.050 -4.705 -10.795 1.00 45.97 110 VAL A CA 1
ATOM 874 C C . VAL A 1 110 ? 0.962 -3.803 -11.627 1.00 45.97 110 VAL A C 1
ATOM 876 O O . VAL A 1 110 ? 1.911 -3.247 -11.079 1.00 45.97 110 VAL A O 1
ATOM 879 N N . VAL A 1 111 ? 0.682 -3.647 -12.924 1.00 42.72 111 VAL A N 1
ATOM 880 C CA . VAL A 1 111 ? 1.304 -2.607 -13.762 1.00 42.72 111 VAL A CA 1
ATOM 881 C C . VAL A 1 111 ? 0.473 -1.333 -13.626 1.00 42.72 111 VAL A C 1
ATOM 883 O O . VAL A 1 111 ? -0.549 -1.169 -14.298 1.00 42.72 111 VAL A O 1
ATOM 886 N N . ALA A 1 112 ? 0.888 -0.431 -12.741 1.00 44.94 112 ALA A N 1
ATOM 887 C CA . ALA A 1 112 ? 0.281 0.889 -12.628 1.00 44.94 112 ALA A CA 1
ATOM 888 C C . ALA A 1 112 ? 1.044 1.872 -13.524 1.00 44.94 112 ALA A C 1
ATOM 890 O O . ALA A 1 112 ? 2.231 2.119 -13.324 1.00 44.94 112 ALA A O 1
ATOM 891 N N . ARG A 1 113 ? 0.364 2.451 -14.522 1.00 39.28 113 ARG A N 1
ATOM 892 C CA . ARG A 1 113 ? 0.851 3.670 -15.174 1.00 39.28 113 ARG A CA 1
ATOM 893 C C . ARG A 1 113 ? 0.486 4.809 -14.231 1.00 39.28 113 ARG A C 1
ATOM 895 O O . ARG A 1 113 ? -0.696 5.123 -14.109 1.00 39.28 113 ARG A O 1
ATOM 902 N N . LEU A 1 114 ? 1.471 5.364 -13.532 1.00 40.47 114 LEU A N 1
ATOM 903 C CA . LEU A 1 114 ? 1.287 6.560 -12.715 1.00 40.47 114 LEU A CA 1
ATOM 904 C C . LEU A 1 114 ? 0.983 7.740 -13.646 1.00 40.47 114 LEU A C 1
ATOM 906 O O . LEU A 1 114 ? 1.875 8.432 -14.125 1.00 40.47 114 LEU A O 1
ATOM 910 N N . LEU A 1 115 ? -0.298 7.917 -13.965 1.00 29.27 115 LEU A N 1
ATOM 911 C CA . LEU A 1 115 ? -0.809 9.168 -14.498 1.00 29.27 115 LEU A CA 1
ATOM 912 C C . LEU A 1 115 ? -0.956 10.097 -13.297 1.00 29.27 115 LEU A C 1
ATOM 914 O O . LEU A 1 115 ? -1.921 10.002 -12.543 1.00 29.27 115 LEU A O 1
ATOM 918 N N . VAL A 1 116 ? 0.058 10.931 -13.087 1.00 28.22 116 VAL A N 1
ATOM 919 C CA . VAL A 1 116 ? -0.073 12.119 -12.246 1.00 28.22 116 VAL A CA 1
ATOM 920 C C . VAL A 1 116 ? -1.068 13.025 -12.974 1.00 28.22 116 VAL A C 1
ATOM 922 O O . VAL A 1 116 ? -0.765 13.503 -14.067 1.00 28.22 116 VAL A O 1
ATOM 925 N N . ALA A 1 117 ? -2.281 13.130 -12.429 1.00 28.64 117 ALA A N 1
ATOM 926 C CA . ALA A 1 117 ? -3.275 14.125 -12.820 1.00 28.64 117 ALA A CA 1
ATOM 927 C C . ALA A 1 117 ? -3.047 15.410 -12.021 1.00 28.64 117 ALA A C 1
ATOM 929 O O . ALA A 1 117 ? -2.689 15.285 -10.826 1.00 28.64 117 ALA A O 1
#

Foldseek 3Di:
DDDDPVLVVCCVPPPVVVCVVAQWKWKDWDADDDDDDPVRWPEEQATEMEMEHDDPVCVVVADADDDPVCVCVRHVHPPVVQPDPVTRYHYHYYYD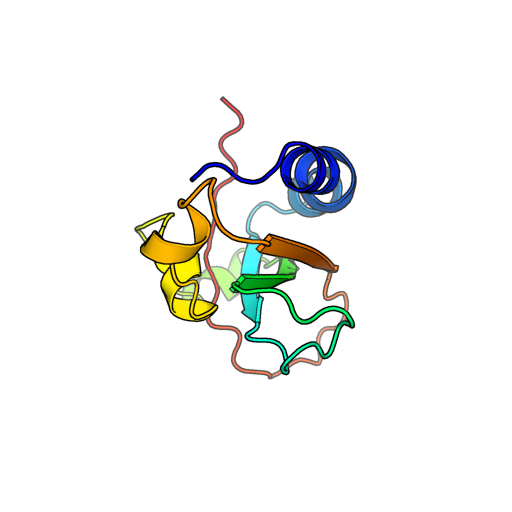YDPDPPPPPPRRTHTDRPPPD